Protein AF-A0A9D2THR0-F1 (afdb_monomer_lite)

Secondary structure (DSSP, 8-state):
-TTTTTPPPSSGGGSHHHHS---PPPHHHHHHHHTS--TTTS-GGGTTSS-PPPGGG--TT-TT-----

Sequence (69 aa):
ENVIIGKLIPAGTGLSRFRRIAVEPTDEAKAQMYQVPGYDELDFSGFGQTGAVNLDDIDYADPFRTDFR

Radius of gyration: 27.22 Å; chains: 1; bounding box: 53×57×38 Å

pLDDT: mean 74.14, std 14.2, range [45.72, 95.12]

Foldseek 3Di:
DCVVVVHDDCDDCNPPVRVDDDDDDDPVVVVVVVVPPDPVPPPCVVVPVPPDDDVVPPDPPDPPDDPDD

Structure (mmCIF, N/CA/C/O backbone):
data_AF-A0A9D2THR0-F1
#
_entry.id   AF-A0A9D2THR0-F1
#
loop_
_atom_site.group_PDB
_atom_site.id
_atom_site.type_symbol
_atom_site.label_atom_id
_atom_site.label_alt_id
_atom_site.label_comp_id
_atom_site.label_asym_id
_atom_site.label_entity_id
_atom_site.label_seq_id
_atom_site.pdbx_PDB_ins_code
_atom_site.Cartn_x
_atom_site.Cartn_y
_atom_site.Cartn_z
_atom_site.occupancy
_atom_site.B_iso_or_equiv
_atom_site.auth_seq_id
_atom_site.auth_comp_id
_atom_site.auth_asym_id
_atom_site.auth_atom_id
_atom_site.pdbx_PDB_model_num
ATOM 1 N N . GLU A 1 1 ? -15.785 4.220 17.217 1.00 84.06 1 GLU A N 1
ATOM 2 C CA . GLU A 1 1 ? -15.911 2.753 17.378 1.00 84.06 1 GLU A CA 1
ATOM 3 C C . GLU A 1 1 ? -15.008 1.927 16.441 1.00 84.06 1 GLU A C 1
ATOM 5 O O . GLU A 1 1 ? -15.224 0.739 16.267 1.00 84.06 1 GLU A O 1
ATOM 10 N N . ASN A 1 2 ? -13.940 2.479 15.854 1.00 87.81 2 ASN A N 1
ATOM 11 C CA . ASN A 1 2 ? -13.176 1.705 14.863 1.00 87.81 2 ASN A CA 1
ATOM 12 C C . ASN A 1 2 ? -12.379 0.547 15.488 1.00 87.81 2 ASN A C 1
ATOM 14 O O . ASN A 1 2 ? -12.295 -0.512 14.883 1.00 87.81 2 ASN A O 1
ATOM 18 N N . VAL A 1 3 ? -11.889 0.717 16.721 1.00 93.69 3 VAL A N 1
ATOM 19 C CA . VAL A 1 3 ? -11.100 -0.300 17.439 1.00 93.69 3 VAL A CA 1
ATOM 20 C C . VAL A 1 3 ? -11.914 -1.567 17.725 1.00 93.69 3 VAL A C 1
ATOM 22 O O . VAL A 1 3 ? -11.431 -2.665 17.487 1.00 93.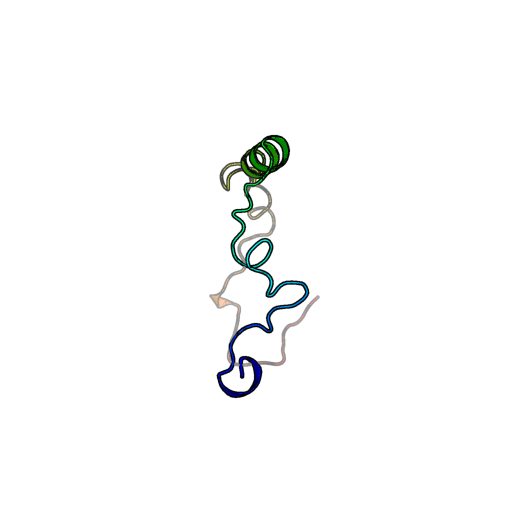69 3 VAL A O 1
ATOM 25 N N . ILE A 1 4 ? -13.163 -1.419 18.175 1.00 95.12 4 ILE A N 1
ATOM 26 C CA . ILE A 1 4 ? -14.035 -2.545 18.559 1.00 95.12 4 ILE A CA 1
ATOM 27 C C . ILE A 1 4 ? -14.461 -3.350 17.324 1.00 95.12 4 ILE A C 1
ATOM 29 O O . ILE A 1 4 ? -14.546 -4.571 17.368 1.00 95.12 4 ILE A O 1
ATOM 33 N N . ILE A 1 5 ? -14.667 -2.663 16.198 1.00 92.94 5 ILE A N 1
ATOM 34 C CA . ILE A 1 5 ? -15.054 -3.267 14.916 1.00 92.94 5 ILE A CA 1
ATOM 35 C C . ILE A 1 5 ? -13.815 -3.803 14.153 1.00 92.94 5 ILE A C 1
ATOM 37 O O . ILE A 1 5 ? -13.950 -4.376 13.075 1.00 92.94 5 ILE A O 1
ATOM 41 N N . GLY A 1 6 ? -12.592 -3.598 14.664 1.00 94.12 6 GLY A N 1
ATOM 42 C CA . GLY A 1 6 ? -11.345 -3.999 13.995 1.00 94.12 6 GLY A CA 1
ATOM 43 C C . GLY A 1 6 ? -10.990 -3.169 12.751 1.00 94.12 6 GLY A C 1
ATOM 44 O O . GLY A 1 6 ? -10.185 -3.591 11.924 1.00 94.12 6 GLY A O 1
ATOM 45 N N . LYS A 1 7 ? -11.588 -1.982 12.589 1.00 94.44 7 LYS A N 1
ATOM 46 C CA . LYS A 1 7 ? -11.266 -1.027 11.516 1.00 94.44 7 LYS A CA 1
ATOM 47 C C . LYS A 1 7 ? -10.106 -0.123 11.935 1.00 94.44 7 LYS A C 1
ATOM 49 O O . LYS A 1 7 ? -9.940 0.198 13.110 1.00 94.44 7 LYS A O 1
ATOM 54 N N . LEU A 1 8 ? -9.352 0.378 10.953 1.00 93.38 8 LEU A N 1
ATOM 55 C CA . LEU A 1 8 ? -8.303 1.372 11.196 1.00 93.38 8 LEU A CA 1
ATOM 56 C C . LEU A 1 8 ? -8.860 2.597 11.938 1.00 93.38 8 LEU A C 1
ATOM 58 O O . LEU A 1 8 ? -9.922 3.132 11.598 1.00 93.38 8 LEU A O 1
ATOM 62 N N . ILE A 1 9 ? -8.127 3.049 12.950 1.00 93.62 9 ILE A N 1
ATOM 63 C CA . ILE A 1 9 ? -8.435 4.281 13.681 1.00 93.62 9 ILE A CA 1
ATOM 64 C C . ILE A 1 9 ? -8.309 5.495 12.749 1.00 93.62 9 ILE A C 1
ATOM 66 O O . ILE A 1 9 ? -7.438 5.503 11.887 1.00 93.62 9 ILE A O 1
ATOM 70 N N . PRO A 1 10 ? -9.137 6.543 12.882 1.00 90.31 10 PRO A N 1
ATOM 71 C CA . PRO A 1 10 ? -9.086 7.713 12.002 1.00 90.31 10 PRO A CA 1
ATOM 72 C C . PRO A 1 10 ? -7.939 8.672 12.383 1.00 90.31 10 PRO A C 1
ATOM 74 O O . PRO A 1 10 ? -8.146 9.866 12.564 1.00 90.31 10 PRO A O 1
ATOM 77 N N . ALA A 1 11 ? -6.728 8.141 12.534 1.00 90.94 11 ALA A N 1
ATOM 78 C CA . ALA A 1 11 ? -5.510 8.864 12.875 1.00 90.94 11 ALA A CA 1
ATOM 79 C C . ALA A 1 11 ? -4.298 8.165 12.237 1.00 90.94 11 ALA A C 1
ATOM 81 O O . ALA A 1 11 ? -4.360 6.975 11.921 1.00 90.94 11 ALA A O 1
ATOM 82 N N . GLY A 1 12 ? -3.199 8.900 12.036 1.00 93.19 12 GLY A N 1
ATOM 83 C CA . GLY A 1 12 ? -1.979 8.358 11.428 1.00 93.19 12 GLY A CA 1
ATOM 84 C C . GLY A 1 12 ? -2.257 7.664 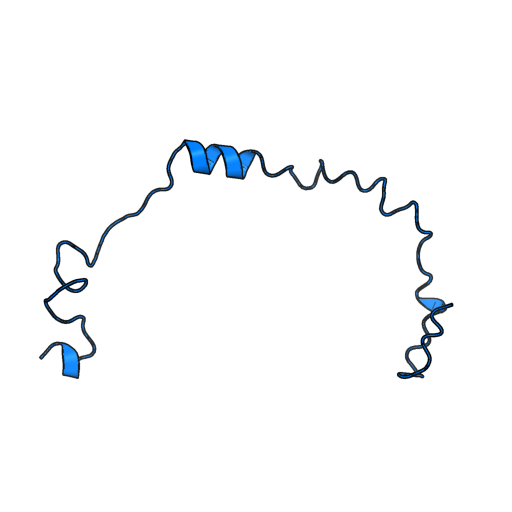10.089 1.00 93.19 12 GLY A C 1
ATOM 85 O O . GLY A 1 12 ? -2.918 8.227 9.216 1.00 93.19 12 GLY A O 1
ATOM 86 N N . THR A 1 13 ? -1.810 6.416 9.949 1.00 91.50 13 THR A N 1
ATOM 87 C CA . THR A 1 13 ? -1.991 5.586 8.741 1.00 91.50 13 THR A CA 1
ATOM 88 C C . THR A 1 13 ? -3.447 5.218 8.444 1.00 91.50 13 THR A C 1
ATOM 90 O O . THR A 1 13 ? -3.764 4.825 7.324 1.00 91.50 13 THR A O 1
ATOM 93 N N . GLY A 1 14 ? -4.360 5.382 9.405 1.00 89.81 14 GLY A N 1
ATOM 94 C CA . GLY A 1 14 ? -5.785 5.142 9.192 1.00 89.81 14 GLY A CA 1
ATOM 95 C C . GLY A 1 14 ? -6.563 6.340 8.633 1.00 89.81 14 GLY A C 1
ATOM 96 O O . GLY A 1 14 ? -7.750 6.207 8.314 1.00 89.81 14 GLY A O 1
ATOM 97 N N . LEU A 1 15 ? -5.914 7.498 8.440 1.00 92.31 15 LEU A N 1
ATOM 98 C CA . LEU A 1 15 ? -6.499 8.617 7.697 1.00 92.31 15 LEU A CA 1
ATOM 99 C C . LEU A 1 15 ? -6.771 8.221 6.240 1.00 92.31 15 LEU A C 1
ATOM 101 O O . LEU A 1 15 ? -6.010 7.484 5.613 1.00 92.31 15 LEU A O 1
ATOM 105 N N . SER A 1 16 ? -7.846 8.763 5.663 1.00 89.62 16 SER A N 1
ATOM 106 C CA . SER A 1 16 ? -8.242 8.494 4.270 1.00 89.62 16 SER A CA 1
ATOM 107 C C . SER A 1 16 ? -7.121 8.756 3.265 1.00 89.62 16 SER A C 1
ATOM 109 O O . SER A 1 16 ? -6.997 8.008 2.299 1.00 89.62 16 SER A O 1
ATOM 111 N N . ARG A 1 17 ? -6.300 9.777 3.534 1.00 87.19 17 ARG A N 1
ATOM 112 C CA . ARG A 1 17 ? -5.141 10.169 2.729 1.00 87.19 17 ARG A CA 1
ATOM 113 C C . ARG A 1 17 ? -4.058 9.091 2.669 1.00 87.19 17 ARG A C 1
ATOM 115 O O . ARG A 1 17 ? -3.401 8.976 1.646 1.00 87.19 17 ARG A O 1
ATOM 122 N N . PHE A 1 18 ? -3.872 8.330 3.746 1.00 90.56 18 PHE A N 1
ATOM 123 C CA . PHE A 1 18 ? -2.740 7.412 3.888 1.00 90.56 18 PHE A CA 1
ATOM 124 C C . PHE A 1 18 ? -3.125 5.934 3.759 1.00 90.56 18 PHE A C 1
ATOM 126 O O . PHE A 1 18 ? -2.269 5.116 3.448 1.00 90.56 18 PHE A O 1
ATOM 133 N N . ARG A 1 19 ? -4.408 5.572 3.930 1.00 89.62 19 ARG A N 1
ATOM 134 C CA . ARG A 1 19 ? -4.826 4.156 3.940 1.00 89.62 19 ARG A CA 1
ATOM 135 C C . ARG A 1 19 ? -4.916 3.468 2.569 1.00 89.62 19 ARG A C 1
ATOM 137 O O . ARG A 1 19 ? -5.015 2.249 2.519 1.00 89.62 19 ARG A O 1
ATOM 144 N N . ARG A 1 20 ? -5.031 4.222 1.469 1.00 89.56 20 ARG A N 1
ATOM 145 C CA . ARG A 1 20 ? -5.204 3.687 0.102 1.00 89.56 20 ARG A CA 1
ATOM 146 C C . ARG A 1 20 ? -4.316 4.466 -0.857 1.00 89.56 20 ARG A C 1
ATOM 148 O O . ARG A 1 20 ? -4.768 5.431 -1.465 1.00 89.56 20 ARG A O 1
ATOM 155 N N . ILE A 1 21 ? -3.061 4.047 -0.940 1.00 90.69 21 ILE A N 1
ATOM 156 C CA . ILE A 1 21 ? -2.047 4.624 -1.821 1.00 90.69 21 ILE A CA 1
ATOM 157 C C . ILE A 1 21 ? -1.547 3.503 -2.734 1.00 90.69 21 ILE A C 1
ATOM 159 O O . ILE A 1 21 ? -1.265 2.407 -2.253 1.00 90.69 21 ILE A O 1
ATOM 163 N N . ALA A 1 22 ? -1.473 3.776 -4.036 1.00 90.06 22 ALA A N 1
ATOM 164 C CA . ALA A 1 22 ? -0.781 2.915 -4.988 1.00 90.06 22 ALA A CA 1
ATOM 165 C C . ALA A 1 22 ? 0.708 3.275 -4.978 1.00 90.06 22 ALA A C 1
ATOM 167 O O . ALA A 1 22 ? 1.053 4.458 -4.984 1.00 90.06 22 ALA A O 1
ATOM 168 N N . VAL A 1 23 ? 1.571 2.265 -4.922 1.00 90.25 23 VAL A N 1
ATOM 169 C CA . VAL A 1 23 ? 3.024 2.437 -4.929 1.00 90.25 23 VAL A CA 1
ATOM 170 C C . VAL A 1 23 ? 3.551 1.758 -6.178 1.00 90.25 23 VAL A C 1
ATOM 172 O O . VAL A 1 23 ? 3.462 0.540 -6.296 1.00 90.25 23 VAL A O 1
ATOM 175 N N . GLU A 1 24 ? 4.083 2.562 -7.092 1.00 88.94 24 GLU A N 1
ATOM 176 C CA . GLU A 1 24 ? 4.733 2.080 -8.306 1.00 88.94 24 GLU A CA 1
ATOM 177 C C . GLU A 1 24 ? 6.255 2.089 -8.105 1.00 88.94 24 GLU A C 1
ATOM 179 O O . GLU A 1 24 ? 6.792 3.067 -7.570 1.00 88.94 24 GLU A O 1
ATOM 184 N N . PRO A 1 25 ? 6.966 1.023 -8.506 1.00 86.75 25 PRO A N 1
ATOM 185 C CA . PRO A 1 25 ? 8.422 1.030 -8.554 1.00 86.75 25 PRO A CA 1
ATOM 186 C C . PRO A 1 25 ? 8.947 2.114 -9.501 1.00 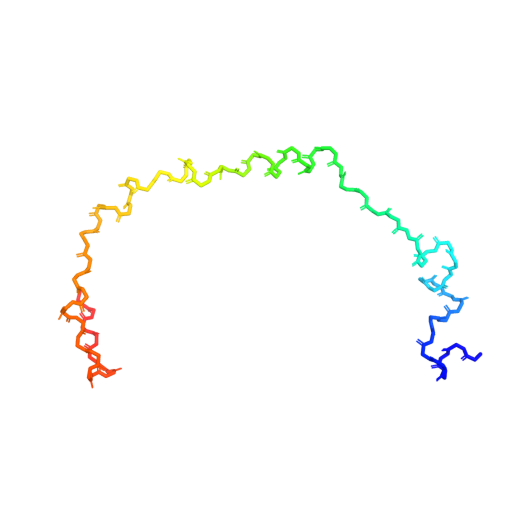86.75 25 PRO A C 1
ATOM 188 O O . PRO A 1 25 ? 8.332 2.414 -10.523 1.00 86.75 25 PRO A O 1
ATOM 191 N N . THR A 1 26 ? 10.115 2.671 -9.188 1.00 88.06 26 THR A N 1
ATOM 192 C CA . THR A 1 26 ? 10.799 3.610 -10.083 1.00 88.06 26 THR A CA 1
ATOM 193 C C . THR A 1 26 ? 11.364 2.891 -11.312 1.00 88.06 26 THR A C 1
ATOM 195 O O . THR A 1 26 ? 11.707 1.705 -11.256 1.00 88.06 26 THR A O 1
ATOM 198 N N . ASP A 1 27 ? 11.503 3.616 -12.426 1.00 80.06 27 ASP A N 1
ATOM 199 C CA . ASP A 1 27 ? 12.002 3.059 -13.694 1.00 80.06 27 ASP A CA 1
ATOM 200 C C . ASP A 1 27 ? 13.422 2.478 -13.569 1.00 80.06 27 ASP A C 1
ATOM 202 O O . ASP A 1 27 ? 13.737 1.444 -14.159 1.00 80.06 27 ASP A O 1
ATOM 206 N N . GLU A 1 28 ? 14.263 3.090 -12.733 1.00 76.12 28 GLU A N 1
ATOM 207 C CA . GLU A 1 28 ? 15.626 2.624 -12.450 1.00 76.12 28 GLU A CA 1
ATOM 208 C C . GLU A 1 28 ? 15.640 1.260 -11.739 1.00 76.12 28 GLU A C 1
ATOM 210 O O . GLU A 1 28 ? 16.415 0.376 -12.105 1.00 76.12 28 GLU A O 1
ATOM 215 N N . ALA A 1 29 ? 14.744 1.048 -10.766 1.00 75.69 29 ALA A N 1
ATOM 216 C CA . ALA A 1 29 ? 14.620 -0.229 -10.059 1.00 75.69 29 ALA A CA 1
ATOM 217 C C . ALA A 1 29 ? 14.049 -1.326 -10.969 1.00 75.69 29 ALA A C 1
ATOM 219 O O . ALA A 1 29 ? 14.458 -2.486 -10.900 1.00 75.69 29 ALA A O 1
ATOM 220 N N . LYS A 1 30 ? 13.139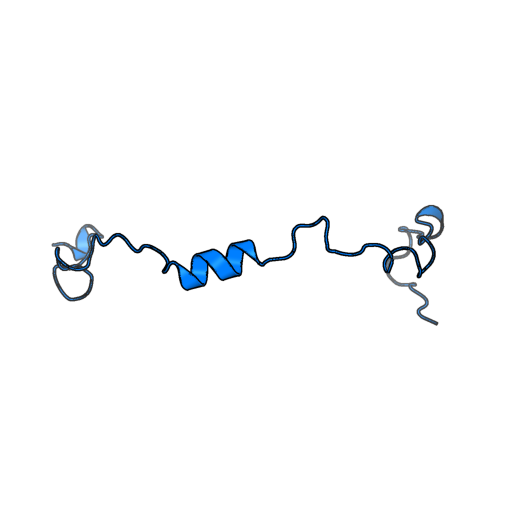 -0.953 -11.877 1.00 74.06 30 LYS A N 1
ATOM 221 C CA . LYS A 1 30 ? 12.607 -1.867 -12.889 1.00 74.06 30 LYS A CA 1
ATOM 222 C C . LYS A 1 30 ? 13.714 -2.361 -13.821 1.00 74.06 30 LYS A C 1
ATOM 224 O O . LYS A 1 30 ? 13.788 -3.558 -14.074 1.00 74.06 30 LYS A O 1
ATOM 229 N N . ALA A 1 31 ? 14.599 -1.476 -14.283 1.00 73.56 31 ALA A N 1
ATOM 230 C CA . ALA A 1 31 ? 15.715 -1.845 -15.154 1.00 73.56 31 ALA A CA 1
ATOM 231 C C . ALA A 1 31 ? 16.693 -2.824 -14.483 1.00 73.56 31 ALA A C 1
ATOM 233 O O . ALA A 1 31 ? 17.108 -3.788 -15.118 1.00 73.56 31 ALA A O 1
ATOM 234 N N . GLN A 1 32 ? 17.002 -2.634 -13.196 1.00 69.00 32 GLN A N 1
ATOM 235 C CA . GLN A 1 32 ? 17.858 -3.557 -12.437 1.00 69.00 32 GLN A CA 1
ATOM 236 C C . GLN A 1 32 ? 17.245 -4.960 -12.310 1.00 69.00 32 GLN A C 1
ATOM 238 O O . GLN A 1 32 ? 17.961 -5.950 -12.413 1.00 69.00 32 GLN A O 1
ATOM 243 N N . MET A 1 33 ? 15.920 -5.070 -12.157 1.00 63.31 33 MET A N 1
ATOM 244 C CA . MET A 1 33 ? 15.239 -6.373 -12.145 1.00 63.31 33 MET A CA 1
ATOM 245 C C . MET A 1 33 ? 15.312 -7.098 -13.497 1.00 63.31 33 MET A C 1
ATOM 247 O O . MET A 1 33 ? 15.406 -8.320 -13.519 1.00 63.31 33 MET A O 1
ATOM 251 N N . TYR A 1 34 ? 15.304 -6.368 -14.616 1.00 61.34 34 TYR A N 1
ATOM 252 C CA . TYR A 1 34 ? 15.529 -6.945 -15.951 1.00 61.34 34 TYR A CA 1
ATOM 253 C C . TYR A 1 34 ? 17.007 -7.256 -16.242 1.00 61.34 34 TYR A C 1
ATOM 255 O O . TYR A 1 34 ? 17.292 -7.950 -17.211 1.00 61.34 34 TYR A O 1
ATOM 263 N N . GLN A 1 35 ? 17.935 -6.759 -15.420 1.00 60.47 35 GLN A N 1
ATOM 264 C CA . GLN A 1 35 ? 19.359 -7.113 -15.457 1.00 60.47 35 GLN A CA 1
ATOM 265 C C . GLN A 1 35 ? 19.700 -8.294 -14.545 1.00 60.47 35 GLN A C 1
ATOM 267 O O . GLN A 1 35 ? 20.869 -8.663 -14.454 1.00 60.47 35 GLN A O 1
ATOM 272 N N . VAL A 1 36 ? 18.714 -8.896 -13.867 1.00 60.31 36 VAL A N 1
ATOM 273 C CA . VAL A 1 36 ? 18.920 -10.221 -13.282 1.00 60.31 36 VAL A CA 1
ATOM 274 C C . VAL A 1 36 ? 19.240 -11.143 -14.459 1.00 60.31 36 VAL A C 1
ATOM 276 O O . VAL A 1 36 ? 18.376 -11.274 -15.332 1.00 60.31 36 VAL A O 1
ATOM 279 N N . PRO A 1 37 ? 20.456 -11.724 -14.537 1.00 59.00 37 PRO A N 1
ATOM 280 C CA . PRO A 1 37 ? 20.794 -12.629 -15.621 1.00 59.00 37 PRO A CA 1
ATOM 281 C C . PRO A 1 37 ? 19.701 -13.688 -15.678 1.00 59.00 37 PRO A C 1
ATOM 283 O O . PRO A 1 37 ? 19.366 -14.310 -14.663 1.00 59.00 37 PRO A O 1
ATOM 286 N N . GLY A 1 38 ? 19.074 -13.820 -16.848 1.00 57.50 38 GLY A N 1
ATOM 287 C CA . GLY A 1 38 ? 18.124 -14.896 -17.081 1.00 57.50 38 GLY A CA 1
ATOM 288 C C . GLY A 1 38 ? 18.793 -16.220 -16.726 1.00 57.50 38 GLY A C 1
ATOM 289 O O . GLY A 1 38 ? 20.015 -16.339 -16.789 1.00 57.50 38 GLY A O 1
ATOM 290 N N . TYR A 1 39 ? 18.007 -17.231 -16.363 1.00 56.56 39 TYR A N 1
ATOM 291 C CA . TYR A 1 39 ? 18.529 -18.573 -16.082 1.00 56.56 39 TYR A CA 1
ATOM 292 C C . TYR A 1 39 ? 19.431 -19.135 -17.208 1.00 56.56 39 TYR A C 1
ATOM 294 O O . TYR A 1 39 ? 20.197 -20.053 -16.942 1.00 56.56 39 TYR A O 1
ATOM 302 N N . ASP A 1 40 ? 19.386 -18.560 -18.417 1.00 58.66 40 ASP A N 1
ATOM 303 C CA . ASP A 1 40 ? 20.280 -18.854 -19.546 1.00 58.66 40 ASP A CA 1
ATOM 304 C C . ASP A 1 40 ? 21.740 -18.388 -19.357 1.00 58.66 40 ASP A C 1
ATOM 306 O O . ASP A 1 40 ? 22.636 -18.939 -19.989 1.00 58.66 40 ASP A O 1
ATOM 310 N N . GLU A 1 41 ? 22.005 -17.387 -18.511 1.00 55.00 41 GLU A N 1
ATOM 311 C CA . GLU A 1 41 ? 23.347 -16.817 -18.279 1.00 55.00 41 GLU A CA 1
ATOM 312 C C . GLU A 1 41 ? 23.975 -17.291 -16.956 1.00 55.00 41 GLU A C 1
ATOM 314 O O . GLU A 1 41 ? 25.140 -17.011 -16.662 1.00 55.00 41 GLU A O 1
ATOM 319 N N . LEU A 1 42 ? 23.238 -18.095 -16.180 1.00 59.03 42 LEU A N 1
ATOM 320 C CA . LEU A 1 42 ? 23.860 -19.018 -15.238 1.00 59.03 42 LEU A CA 1
ATOM 321 C C . LEU A 1 42 ? 24.593 -20.066 -16.069 1.00 59.03 42 LEU A C 1
ATOM 323 O O . LEU A 1 42 ? 24.028 -21.097 -16.427 1.00 59.03 42 LEU A O 1
ATOM 327 N N . ASP A 1 43 ? 25.848 -19.774 -16.394 1.00 57.97 43 ASP A N 1
A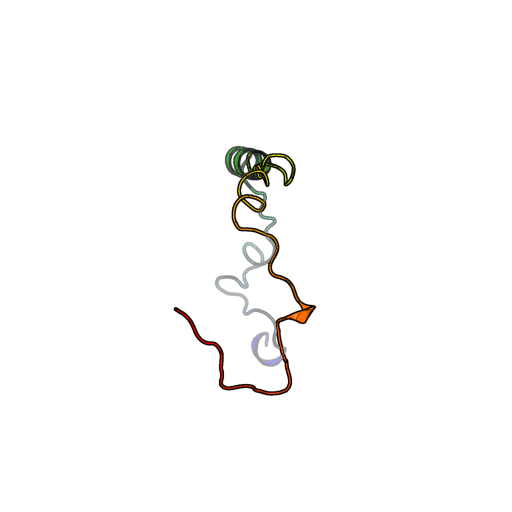TOM 328 C CA . ASP A 1 43 ? 26.751 -20.723 -17.016 1.00 57.97 43 ASP A CA 1
ATOM 329 C C . ASP A 1 43 ? 26.872 -21.965 -16.118 1.00 57.97 43 ASP A C 1
ATOM 331 O O . ASP A 1 43 ? 27.676 -22.049 -15.187 1.00 57.97 43 ASP A O 1
ATOM 335 N N . PHE A 1 44 ? 26.021 -22.951 -16.397 1.00 55.84 44 PHE A N 1
ATOM 336 C CA . PHE A 1 44 ? 26.018 -24.256 -15.754 1.00 55.84 44 PHE A CA 1
ATOM 337 C C . PHE A 1 44 ? 27.244 -25.084 -16.188 1.00 55.84 44 PHE A C 1
ATOM 339 O O . PHE A 1 44 ? 27.334 -26.262 -15.846 1.00 55.84 44 PHE A O 1
ATOM 346 N N . SER A 1 45 ? 28.220 -24.498 -16.904 1.00 59.50 45 SER A N 1
ATOM 347 C CA . SER A 1 45 ? 29.510 -25.136 -17.197 1.00 59.50 45 SER A CA 1
ATOM 348 C C . SER A 1 45 ? 30.299 -25.494 -15.935 1.00 59.50 45 SER A C 1
ATOM 350 O O . SER A 1 45 ? 31.108 -26.422 -15.958 1.00 59.50 45 SER A O 1
ATOM 352 N N . GLY A 1 46 ? 30.046 -24.807 -14.814 1.00 58.88 46 GLY A N 1
ATOM 353 C CA . GLY A 1 46 ? 30.687 -25.091 -13.529 1.00 58.88 46 GLY A CA 1
ATOM 354 C C . GLY A 1 46 ? 30.085 -26.273 -12.764 1.00 58.88 46 GLY A C 1
ATOM 355 O O . GLY A 1 46 ? 30.790 -26.920 -11.992 1.00 58.88 46 GLY A O 1
ATOM 356 N N . PHE A 1 47 ? 28.809 -26.602 -12.990 1.00 55.91 47 PHE A N 1
ATOM 357 C CA . PHE A 1 47 ? 28.110 -27.658 -12.241 1.00 55.91 47 PHE A CA 1
ATOM 358 C C . PHE A 1 47 ? 28.407 -29.077 -12.753 1.00 55.91 47 PHE A C 1
ATOM 360 O O . PHE A 1 47 ? 28.059 -30.050 -12.092 1.00 55.91 47 PHE A O 1
ATOM 367 N N . GLY A 1 48 ? 29.058 -29.204 -13.915 1.00 54.84 48 GLY A N 1
ATOM 368 C CA . GLY A 1 48 ? 29.531 -30.483 -14.455 1.00 54.84 48 GLY A CA 1
ATOM 369 C C . GLY A 1 48 ? 31.002 -30.797 -14.153 1.00 54.84 48 GLY A C 1
ATOM 370 O O . GLY A 1 48 ? 31.466 -31.884 -14.488 1.00 54.84 48 GLY A O 1
ATOM 371 N N . GLN A 1 49 ? 31.751 -29.863 -13.550 1.00 57.16 49 GLN A N 1
ATOM 372 C CA . GLN A 1 49 ? 33.187 -30.038 -13.267 1.00 57.16 49 GLN A CA 1
ATOM 373 C C . GLN A 1 49 ? 33.442 -30.866 -12.000 1.00 57.16 49 GLN A C 1
ATOM 375 O O . GLN A 1 49 ? 34.483 -31.508 -11.874 1.00 57.16 49 GLN A O 1
ATOM 380 N N . THR A 1 50 ? 32.488 -30.893 -11.070 1.00 62.06 50 THR A N 1
ATOM 381 C CA . THR A 1 50 ? 32.462 -31.877 -9.987 1.00 62.06 50 THR A CA 1
ATOM 382 C C . THR A 1 50 ? 31.607 -33.034 -10.478 1.00 62.06 50 THR A C 1
ATOM 384 O O . THR A 1 50 ? 30.408 -32.849 -10.673 1.00 62.06 50 THR A O 1
ATOM 387 N N . GLY A 1 51 ? 32.233 -34.180 -10.762 1.00 65.56 51 GLY A N 1
ATOM 388 C CA . GLY A 1 51 ? 31.572 -35.346 -11.350 1.00 65.56 51 GLY A CA 1
ATOM 389 C C . GLY A 1 51 ? 30.200 -35.632 -10.736 1.00 65.56 51 GLY A C 1
ATOM 390 O O . GLY A 1 51 ? 29.996 -35.430 -9.539 1.00 65.56 51 GLY A O 1
ATOM 391 N N . ALA A 1 52 ? 29.259 -36.076 -11.573 1.00 70.19 52 ALA A N 1
ATOM 392 C CA . ALA A 1 52 ? 27.921 -36.446 -11.136 1.00 70.19 52 ALA A CA 1
ATOM 393 C C . ALA A 1 52 ? 28.018 -37.398 -9.935 1.00 70.19 52 ALA A C 1
ATOM 395 O O . ALA A 1 52 ? 28.581 -38.487 -10.039 1.00 70.19 52 ALA A O 1
ATOM 396 N N . VAL A 1 53 ? 27.505 -36.959 -8.788 1.00 71.31 53 VAL A N 1
ATOM 397 C CA . VAL A 1 53 ? 27.364 -37.802 -7.601 1.00 71.31 53 VAL A CA 1
ATOM 398 C C . VAL A 1 53 ? 26.422 -38.953 -7.947 1.00 71.31 53 VAL A C 1
ATOM 400 O O . VAL A 1 53 ? 25.274 -38.718 -8.327 1.00 71.31 53 VAL A O 1
ATOM 403 N N . ASN A 1 54 ? 26.918 -40.189 -7.861 1.00 71.25 54 ASN A N 1
ATOM 404 C CA . ASN A 1 54 ? 26.105 -41.380 -8.076 1.00 71.25 54 ASN A CA 1
ATOM 405 C C . ASN A 1 54 ? 25.144 -41.538 -6.898 1.00 71.25 54 ASN A C 1
ATOM 407 O O . ASN A 1 54 ? 25.567 -41.718 -5.760 1.00 71.25 54 ASN A O 1
ATOM 411 N N . LEU A 1 55 ? 23.843 -41.456 -7.171 1.00 71.88 55 LEU A N 1
ATOM 412 C CA . LEU A 1 55 ? 22.813 -41.629 -6.145 1.00 71.88 55 LEU A CA 1
ATOM 413 C C . LEU A 1 55 ? 22.677 -43.088 -5.692 1.00 71.88 55 LEU A C 1
ATOM 415 O O . LEU A 1 55 ? 22.190 -43.319 -4.591 1.00 71.88 55 LEU A O 1
ATOM 419 N N . ASP A 1 56 ? 23.145 -44.043 -6.500 1.00 71.81 56 ASP A N 1
ATOM 420 C CA . ASP A 1 56 ? 23.161 -45.472 -6.158 1.00 71.81 56 ASP A CA 1
ATOM 421 C C . ASP A 1 56 ? 24.207 -45.812 -5.079 1.00 71.81 56 ASP A C 1
ATOM 423 O O . ASP A 1 56 ? 24.078 -46.828 -4.400 1.00 71.81 56 ASP A O 1
ATOM 427 N N . ASP A 1 57 ? 25.212 -44.946 -4.886 1.00 69.44 57 ASP A N 1
ATOM 428 C CA . ASP A 1 57 ? 26.218 -45.073 -3.822 1.00 69.44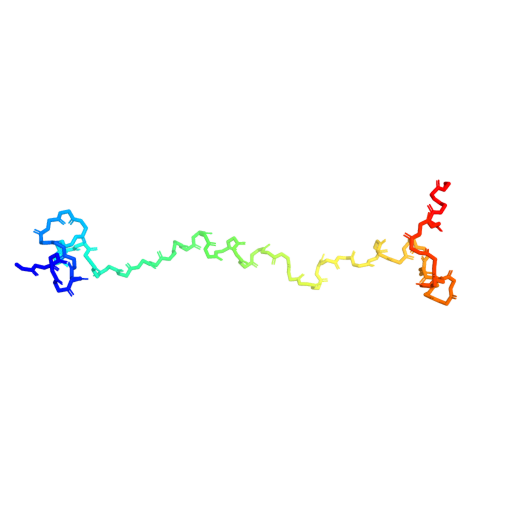 57 ASP A CA 1
ATOM 429 C C . ASP A 1 57 ? 25.730 -44.473 -2.484 1.00 69.44 57 ASP A C 1
ATOM 431 O O . ASP A 1 57 ? 26.360 -44.662 -1.442 1.00 69.44 57 ASP A O 1
ATOM 435 N N . ILE A 1 58 ? 24.610 -43.736 -2.492 1.00 71.31 58 ILE A N 1
ATOM 436 C CA . ILE A 1 58 ? 24.019 -43.126 -1.295 1.00 71.31 58 ILE A CA 1
ATOM 437 C C . ILE A 1 58 ? 23.086 -44.151 -0.644 1.00 71.31 58 ILE A C 1
ATOM 439 O O . ILE A 1 58 ? 21.892 -44.221 -0.941 1.00 71.31 58 ILE A O 1
ATOM 443 N N . ASP A 1 59 ? 23.634 -44.950 0.270 1.00 70.69 59 ASP A N 1
ATOM 444 C CA . ASP A 1 59 ? 22.842 -45.888 1.065 1.00 70.69 59 ASP A CA 1
ATOM 445 C C . ASP A 1 59 ? 22.034 -45.130 2.138 1.00 70.69 59 ASP A C 1
ATOM 447 O O . ASP A 1 59 ? 22.539 -44.730 3.189 1.00 70.69 59 ASP A O 1
ATOM 451 N N . TYR A 1 60 ? 20.749 -44.894 1.859 1.00 69.69 60 TYR A N 1
ATOM 452 C CA . TYR A 1 60 ? 19.821 -44.201 2.765 1.00 69.69 60 TYR A CA 1
ATOM 453 C C . TYR A 1 60 ? 19.477 -45.005 4.034 1.00 69.69 60 TYR A C 1
ATOM 455 O O . TYR A 1 60 ? 18.747 -44.501 4.892 1.00 69.69 60 TYR A O 1
ATOM 463 N N . ALA A 1 61 ? 19.968 -46.242 4.166 1.00 68.81 61 ALA A N 1
ATOM 464 C CA . ALA A 1 61 ? 19.728 -47.082 5.336 1.00 68.81 61 ALA A CA 1
ATOM 465 C C . ALA A 1 61 ? 20.485 -46.614 6.598 1.00 68.81 61 ALA A C 1
ATOM 467 O O . ALA A 1 61 ? 20.043 -46.915 7.711 1.00 68.81 61 ALA A O 1
ATOM 468 N N . ASP A 1 62 ? 21.552 -45.818 6.443 1.00 68.25 62 ASP A N 1
ATOM 469 C CA . ASP A 1 62 ? 22.493 -45.495 7.521 1.00 68.25 62 ASP A CA 1
ATOM 470 C C . ASP A 1 62 ? 22.586 -43.971 7.786 1.00 68.25 62 ASP A C 1
ATOM 472 O O . ASP A 1 62 ? 23.482 -43.292 7.282 1.00 68.25 62 ASP A O 1
ATOM 476 N N . PRO A 1 63 ? 21.724 -43.383 8.641 1.00 63.47 63 PRO A N 1
ATOM 477 C CA . PRO A 1 63 ? 21.621 -41.925 8.822 1.00 63.47 63 PRO A CA 1
ATOM 478 C C . PRO A 1 63 ? 22.825 -41.236 9.500 1.00 63.47 63 PRO A C 1
ATOM 480 O O . PRO A 1 63 ? 22.762 -40.038 9.774 1.00 63.47 63 PRO A O 1
ATOM 483 N N . PHE A 1 64 ? 23.914 -41.952 9.801 1.00 63.31 64 PHE A N 1
ATOM 484 C CA . PHE A 1 64 ? 25.055 -41.427 10.569 1.00 63.31 64 PHE A CA 1
ATOM 485 C C . PHE A 1 64 ? 26.434 -41.711 9.968 1.00 63.31 64 PHE A C 1
ATOM 487 O O . PHE A 1 64 ? 27.443 -41.438 10.624 1.00 63.31 64 PHE A O 1
ATOM 494 N N . ARG A 1 65 ? 26.522 -42.239 8.742 1.00 61.75 65 ARG A N 1
ATOM 495 C CA . ARG A 1 65 ? 27.815 -42.556 8.124 1.00 61.75 65 ARG A CA 1
ATOM 496 C C . ARG A 1 65 ? 28.007 -41.842 6.788 1.00 61.75 65 ARG A C 1
ATOM 498 O O . ARG A 1 65 ? 28.115 -42.471 5.752 1.00 61.75 65 ARG A O 1
ATOM 505 N N . THR A 1 66 ? 28.087 -40.514 6.830 1.00 64.12 66 THR A N 1
ATOM 506 C CA . THR A 1 66 ? 28.692 -39.729 5.744 1.00 64.12 66 THR A CA 1
ATOM 507 C C . THR A 1 66 ? 30.165 -39.505 6.075 1.00 64.12 66 THR A C 1
ATOM 509 O O . THR A 1 66 ? 30.511 -38.640 6.884 1.00 64.12 66 THR A O 1
ATOM 512 N N . ASP A 1 67 ? 31.042 -40.317 5.502 1.00 57.84 67 ASP A N 1
ATOM 513 C CA . ASP A 1 67 ? 32.488 -40.152 5.546 1.00 57.84 67 ASP A CA 1
ATOM 514 C C . ASP A 1 67 ? 32.930 -39.016 4.615 1.00 57.84 67 ASP A C 1
ATOM 516 O O . ASP A 1 67 ? 33.339 -39.219 3.478 1.00 57.84 67 ASP A O 1
ATOM 520 N N . PHE A 1 68 ? 32.882 -37.787 5.136 1.00 58.88 68 PHE A N 1
ATOM 521 C CA . PHE A 1 68 ? 33.625 -36.663 4.571 1.00 58.88 68 PHE A CA 1
ATOM 522 C C . PHE A 1 68 ? 35.127 -36.898 4.804 1.00 58.88 68 PHE A C 1
ATOM 524 O O . PHE A 1 68 ? 35.644 -36.625 5.891 1.00 58.88 68 PHE A O 1
ATOM 531 N N . ARG A 1 69 ? 35.815 -37.441 3.797 1.00 45.72 69 ARG A N 1
ATOM 532 C CA . ARG A 1 69 ? 37.271 -37.336 3.647 1.00 45.72 69 ARG A CA 1
ATOM 533 C C . ARG A 1 69 ? 37.613 -36.312 2.580 1.00 45.72 69 ARG A C 1
ATOM 535 O O . ARG A 1 69 ? 36.939 -36.328 1.530 1.00 45.72 69 ARG A O 1
#

Organism: NCBI:txid2838512